Protein AF-A0A7C6PXP8-F1 (afdb_monomer)

Radius of gyration: 16.67 Å; Cα contacts (8 Å, |Δi|>4): 32; chains: 1; bounding box: 39×26×44 Å

Mean predicted aligned error: 6.36 Å

Solvent-accessible surface area (backbone atoms only — not comparable to full-atom values): 5630 Å² total; per-residue (Å²): 130,87,86,74,79,48,73,67,56,49,49,51,53,50,49,68,62,45,51,60,54,50,52,51,45,48,61,53,58,30,34,74,75,45,44,90,57,31,63,60,56,51,54,56,51,50,57,52,47,53,54,52,49,52,52,50,53,56,49,44,70,73,39,78,88,52,51,72,65,51,49,37,22,70,77,59,34,73,65,56,15,49,49,53,47,51,50,52,54,50,50,52,54,55,49,66,72,75,109

Foldseek 3Di:
DPDDDDPVRVVVVVCVVPVVVCCCCCVPVVCVPPNPCSVVVVVVVVVVVVVVVVVVVVLCVVVVPDDPLRSLCVVPNDVRSVVVVVVVVVVVVVVVVVD

Sequence (99 aa):
MKEQISNRQFLFVLILLVIPTVIMYVGGIGASMAKENVWISVQIASLFAVLIIYINVKLGLRFPNSDFGQICRLLTGKWFGSLIILYYSFWQLFTGSTI

Structure (mmCIF, N/CA/C/O backbone):
data_AF-A0A7C6PXP8-F1
#
_entry.id   AF-A0A7C6PXP8-F1
#
loop_
_atom_site.group_PDB
_atom_site.id
_atom_site.type_symbol
_atom_site.label_atom_id
_atom_site.label_alt_id
_atom_site.label_comp_id
_atom_site.label_asym_id
_atom_site.label_entity_id
_atom_site.label_seq_id
_atom_site.pdbx_PDB_ins_code
_atom_site.Cartn_x
_atom_site.Cartn_y
_atom_site.Cartn_z
_atom_site.occupancy
_atom_site.B_iso_or_equiv
_atom_site.auth_seq_id
_atom_site.auth_comp_id
_atom_site.auth_asym_id
_atom_site.auth_atom_id
_atom_site.pdbx_PDB_model_num
ATOM 1 N N . MET A 1 1 ? -23.826 14.703 9.519 1.00 39.62 1 MET A N 1
ATOM 2 C CA . MET A 1 1 ? -24.095 13.397 8.879 1.00 39.62 1 MET A CA 1
ATOM 3 C C . MET A 1 1 ? -22.752 12.770 8.543 1.00 39.62 1 MET A C 1
ATOM 5 O O . MET A 1 1 ? -21.915 13.470 7.9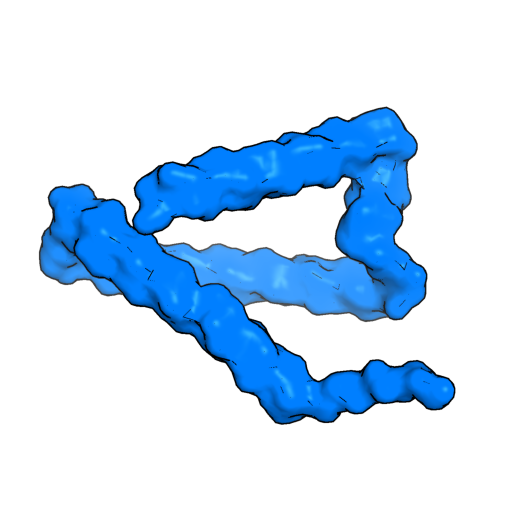93 1.00 39.62 1 MET A O 1
ATOM 9 N N . LYS A 1 2 ? -22.489 11.522 8.954 1.00 55.03 2 LYS A N 1
ATOM 10 C CA . LYS A 1 2 ? -21.285 10.788 8.527 1.00 55.03 2 LYS A CA 1
ATOM 11 C C . LYS A 1 2 ? -21.576 10.304 7.107 1.00 55.03 2 LYS A C 1
ATOM 13 O O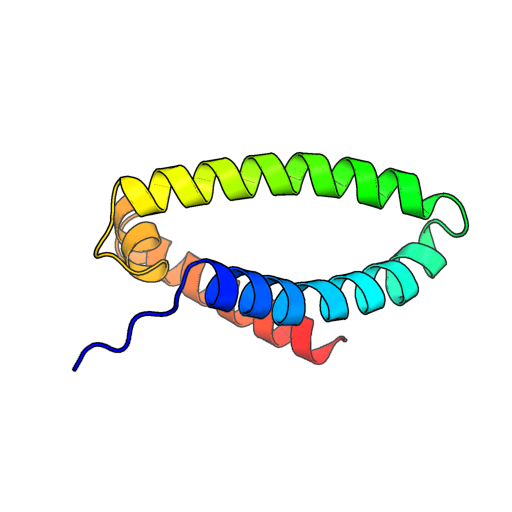 . LYS A 1 2 ? -22.305 9.331 6.951 1.00 55.03 2 LYS A O 1
ATOM 18 N N . GLU A 1 3 ? -21.111 11.025 6.093 1.00 71.88 3 GLU A N 1
ATOM 19 C CA . GLU A 1 3 ? -21.211 10.527 4.722 1.00 71.88 3 GLU A CA 1
ATOM 20 C C . GLU A 1 3 ? -20.343 9.273 4.603 1.00 71.88 3 GLU A C 1
ATOM 22 O O . GLU A 1 3 ? -19.150 9.293 4.908 1.00 71.88 3 GLU A O 1
ATOM 27 N N . GLN A 1 4 ? -20.974 8.154 4.256 1.00 80.31 4 GLN A N 1
ATOM 28 C CA . GLN A 1 4 ? -20.304 6.877 4.065 1.00 80.31 4 GLN A CA 1
ATOM 29 C C . GLN A 1 4 ? -20.251 6.576 2.575 1.00 80.31 4 GLN A C 1
ATOM 31 O O . GLN A 1 4 ? -21.262 6.639 1.878 1.00 80.31 4 GLN A O 1
ATOM 36 N N . ILE A 1 5 ? -19.060 6.240 2.096 1.00 86.94 5 ILE A N 1
ATOM 37 C CA . ILE A 1 5 ? -18.856 5.811 0.718 1.00 86.94 5 ILE A CA 1
ATOM 38 C C . ILE A 1 5 ? -19.518 4.448 0.492 1.00 86.94 5 ILE A C 1
ATOM 40 O O . ILE A 1 5 ? -19.386 3.529 1.300 1.00 86.94 5 ILE A O 1
ATOM 44 N N . SER A 1 6 ? -20.221 4.302 -0.628 1.00 92.06 6 SER A N 1
ATOM 45 C CA . SER A 1 6 ? -20.722 3.002 -1.078 1.00 92.06 6 SER A CA 1
ATOM 46 C C . SER A 1 6 ? -19.559 2.086 -1.471 1.00 92.06 6 SER A C 1
ATOM 48 O O . SER A 1 6 ? -18.536 2.557 -1.969 1.00 92.06 6 SER A O 1
ATOM 50 N N . ASN A 1 7 ? -19.736 0.765 -1.364 1.00 90.00 7 ASN A N 1
ATOM 51 C CA . ASN A 1 7 ? -18.737 -0.227 -1.788 1.00 90.00 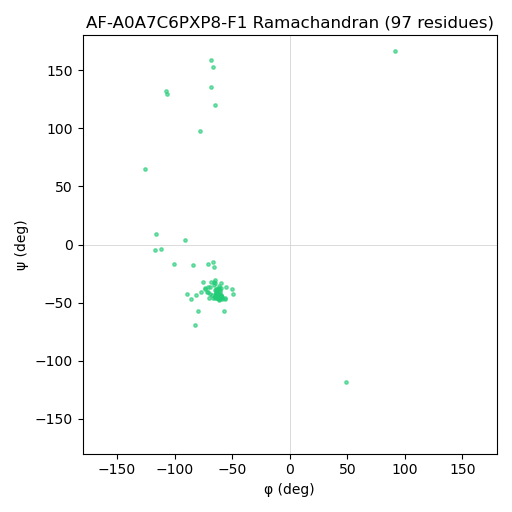7 ASN A CA 1
ATOM 52 C C . ASN A 1 7 ? -18.225 0.017 -3.217 1.00 90.00 7 ASN A C 1
ATOM 54 O O . ASN A 1 7 ? -17.037 -0.138 -3.489 1.00 90.00 7 ASN A O 1
ATOM 58 N N . ARG A 1 8 ? -19.109 0.437 -4.134 1.00 92.38 8 ARG A N 1
ATOM 59 C CA . ARG A 1 8 ? -18.723 0.758 -5.518 1.00 92.38 8 ARG A CA 1
ATOM 60 C C . ARG A 1 8 ? -17.873 2.024 -5.593 1.00 92.38 8 ARG A C 1
ATOM 62 O O . ARG A 1 8 ? -16.881 2.038 -6.307 1.00 92.38 8 ARG A O 1
ATOM 69 N N . GLN A 1 9 ? -18.234 3.064 -4.840 1.00 94.12 9 GLN A N 1
ATOM 70 C CA . GLN A 1 9 ? -17.459 4.307 -4.776 1.00 94.12 9 GLN A CA 1
ATOM 71 C C . GLN A 1 9 ? -16.069 4.054 -4.192 1.00 94.12 9 GLN A C 1
ATOM 73 O O . GLN A 1 9 ? -15.085 4.527 -4.746 1.00 94.12 9 GLN A O 1
ATOM 78 N N . PHE A 1 10 ? -15.975 3.243 -3.137 1.00 90.69 10 PHE A N 1
ATOM 79 C CA . PHE A 1 10 ? -14.693 2.831 -2.573 1.00 90.69 10 PHE A CA 1
ATOM 80 C C . PHE A 1 10 ? -13.831 2.078 -3.592 1.00 90.69 10 PHE A C 1
ATOM 82 O O . PHE A 1 10 ? -12.650 2.381 -3.742 1.00 90.69 10 PHE A O 1
ATOM 89 N N . LEU A 1 11 ? -14.427 1.149 -4.346 1.00 92.38 11 LEU A N 1
ATOM 90 C CA . LEU A 1 11 ? -13.731 0.430 -5.410 1.00 92.38 11 LEU A CA 1
ATOM 91 C C . LEU A 1 11 ? -13.207 1.383 -6.495 1.00 92.38 11 LEU A C 1
ATOM 93 O O . LEU A 1 11 ? -12.053 1.257 -6.895 1.00 92.38 11 LEU A O 1
ATOM 97 N N . PHE A 1 12 ? -13.997 2.372 -6.922 1.00 95.12 12 PHE A N 1
ATOM 98 C CA . PHE A 1 12 ? -13.523 3.390 -7.865 1.00 95.12 12 PHE A CA 1
ATOM 99 C C . PHE A 1 12 ? -12.376 4.228 -7.295 1.00 95.12 12 PHE A C 1
ATOM 101 O O . PHE A 1 12 ? -11.400 4.458 -8.001 1.00 95.12 12 PHE A O 1
ATOM 108 N N . VAL A 1 13 ? -12.446 4.634 -6.024 1.00 94.00 13 VAL A N 1
ATOM 109 C CA . VAL A 1 13 ? -11.355 5.368 -5.360 1.00 94.00 13 VAL A CA 1
ATOM 110 C C . VAL A 1 13 ? -10.072 4.537 -5.333 1.00 94.00 13 VAL A C 1
ATOM 112 O O . VAL A 1 13 ? -9.012 5.048 -5.687 1.00 94.00 13 VAL A O 1
ATOM 115 N N . LEU A 1 14 ? -10.157 3.250 -4.984 1.00 92.25 14 LEU A N 1
ATOM 116 C CA . LEU A 1 14 ? -9.003 2.350 -5.005 1.00 92.25 14 LEU A CA 1
ATOM 117 C C . LEU A 1 14 ? -8.408 2.212 -6.410 1.00 92.25 14 LEU A C 1
ATOM 119 O O . LEU A 1 14 ? -7.196 2.309 -6.573 1.00 92.25 14 LEU A O 1
ATOM 123 N N . ILE A 1 15 ? -9.248 2.021 -7.428 1.00 92.44 15 ILE A N 1
ATOM 124 C CA . ILE A 1 15 ? -8.8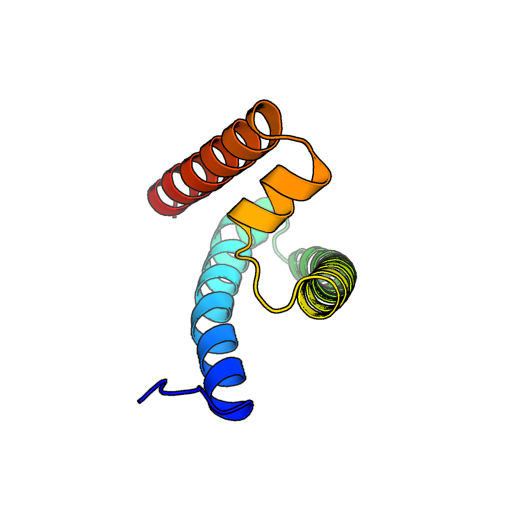05 1.898 -8.822 1.00 92.44 15 ILE A CA 1
ATOM 125 C C . ILE A 1 15 ? -8.095 3.174 -9.283 1.00 92.44 15 ILE A C 1
ATOM 127 O O . ILE A 1 15 ? -6.999 3.097 -9.836 1.00 92.44 15 ILE A O 1
ATOM 131 N N . LEU A 1 16 ? -8.694 4.340 -9.029 1.00 93.69 16 LEU A N 1
ATOM 132 C CA . LEU A 1 16 ? -8.138 5.636 -9.419 1.00 93.69 16 LEU A CA 1
ATOM 133 C C . LEU A 1 16 ? -6.825 5.951 -8.697 1.00 93.69 16 LEU A C 1
ATOM 135 O O . LEU A 1 16 ? -5.965 6.609 -9.272 1.00 93.69 16 LEU A O 1
ATOM 139 N N . LEU A 1 17 ? -6.650 5.463 -7.468 1.00 89.88 17 LEU A N 1
ATOM 140 C CA . LEU A 1 17 ? -5.412 5.623 -6.710 1.00 89.88 17 LEU A CA 1
ATOM 141 C C . LEU A 1 17 ? -4.306 4.668 -7.192 1.00 89.88 17 LEU A C 1
ATOM 143 O O . LEU A 1 17 ? -3.141 5.050 -7.276 1.00 89.88 17 LEU A O 1
ATOM 147 N N . VAL A 1 18 ? -4.655 3.417 -7.502 1.00 90.62 18 VAL A N 1
ATOM 148 C CA . VAL A 1 18 ? -3.674 2.351 -7.757 1.00 90.62 18 VAL A CA 1
ATOM 149 C C . VAL A 1 18 ? -3.252 2.281 -9.224 1.00 90.62 18 VAL A C 1
ATOM 151 O O . VAL A 1 18 ? -2.063 2.139 -9.495 1.00 90.62 18 VAL A O 1
ATOM 154 N N . ILE A 1 19 ? -4.172 2.403 -10.187 1.00 90.69 19 ILE A N 1
ATOM 155 C CA . ILE A 1 19 ? -3.833 2.235 -11.613 1.00 90.69 19 ILE A CA 1
ATOM 156 C C . ILE A 1 19 ? -2.712 3.183 -12.081 1.00 90.69 19 ILE A C 1
ATOM 158 O O . ILE A 1 19 ? -1.777 2.689 -12.716 1.00 90.69 19 ILE A O 1
ATOM 162 N N . PRO A 1 20 ? -2.734 4.497 -11.771 1.00 89.62 20 PRO A N 1
ATOM 163 C CA . PRO A 1 20 ? -1.691 5.410 -12.236 1.00 89.62 20 PRO A CA 1
ATOM 164 C C . PRO A 1 20 ? -0.305 5.009 -11.733 1.00 89.62 20 PRO A C 1
ATOM 166 O O . PRO A 1 20 ? 0.648 4.965 -12.508 1.00 89.62 20 PRO A O 1
ATOM 169 N N . THR A 1 21 ? -0.208 4.637 -10.454 1.00 86.56 21 THR A N 1
ATOM 170 C CA . THR A 1 21 ? 1.067 4.224 -9.857 1.00 86.56 21 THR A CA 1
ATOM 171 C C . THR A 1 21 ? 1.590 2.946 -10.507 1.00 86.56 21 THR A C 1
ATOM 173 O O . THR A 1 21 ? 2.755 2.893 -10.891 1.00 86.56 21 THR A O 1
ATOM 176 N N . VAL A 1 22 ? 0.733 1.948 -10.745 1.00 88.69 22 VAL A N 1
ATOM 177 C CA . VAL A 1 22 ? 1.130 0.708 -11.433 1.00 88.69 22 VAL A CA 1
ATOM 178 C C . VAL A 1 22 ? 1.655 0.995 -12.839 1.00 88.69 22 VAL A C 1
ATOM 180 O O . VAL A 1 22 ? 2.715 0.491 -13.199 1.00 88.69 22 VAL A O 1
ATOM 183 N N . ILE A 1 23 ? 0.964 1.826 -13.625 1.00 87.06 23 ILE A N 1
ATOM 184 C CA . ILE A 1 23 ? 1.389 2.154 -14.994 1.00 87.06 23 ILE A CA 1
ATOM 185 C C . ILE A 1 23 ? 2.757 2.848 -14.990 1.00 87.06 23 ILE A C 1
ATOM 187 O O . ILE A 1 23 ? 3.636 2.460 -15.762 1.00 87.06 23 ILE A O 1
ATOM 191 N N . MET A 1 24 ? 2.966 3.823 -14.100 1.00 86.88 24 MET A N 1
ATOM 192 C CA . MET A 1 24 ? 4.237 4.551 -14.006 1.00 86.88 24 MET A CA 1
ATOM 193 C C . MET A 1 24 ? 5.390 3.639 -13.571 1.00 86.88 24 MET A C 1
ATOM 195 O O . MET A 1 24 ? 6.457 3.658 -14.183 1.00 86.88 24 MET A O 1
ATOM 199 N N . TYR A 1 25 ? 5.177 2.784 -12.570 1.00 84.44 25 TYR A N 1
ATOM 200 C CA . TYR A 1 25 ? 6.217 1.885 -12.067 1.00 84.44 25 TYR A CA 1
ATOM 201 C C . TYR A 1 25 ? 6.584 0.768 -13.039 1.00 84.44 25 TYR A C 1
ATOM 203 O O . TYR A 1 25 ? 7.766 0.495 -13.263 1.00 84.44 25 TYR A O 1
ATOM 211 N N . VAL A 1 26 ? 5.575 0.117 -13.617 1.00 85.44 26 VAL A N 1
ATOM 212 C CA . VAL A 1 26 ? 5.762 -0.990 -14.559 1.00 85.44 26 VAL A CA 1
ATOM 213 C C . VAL A 1 26 ? 6.386 -0.474 -15.857 1.00 85.44 26 VAL A C 1
ATOM 215 O O . VAL A 1 26 ? 7.328 -1.084 -16.361 1.00 85.44 26 VAL A O 1
ATOM 218 N N . GLY A 1 27 ? 5.912 0.667 -16.365 1.00 80.31 27 GLY A N 1
ATOM 219 C CA . GLY A 1 27 ? 6.430 1.285 -17.584 1.00 80.31 27 GLY A CA 1
ATOM 220 C C . GLY A 1 27 ? 7.802 1.947 -17.420 1.00 80.31 27 GLY A C 1
ATOM 221 O O . GLY A 1 27 ? 8.625 1.852 -18.322 1.00 80.31 27 GLY A O 1
ATOM 222 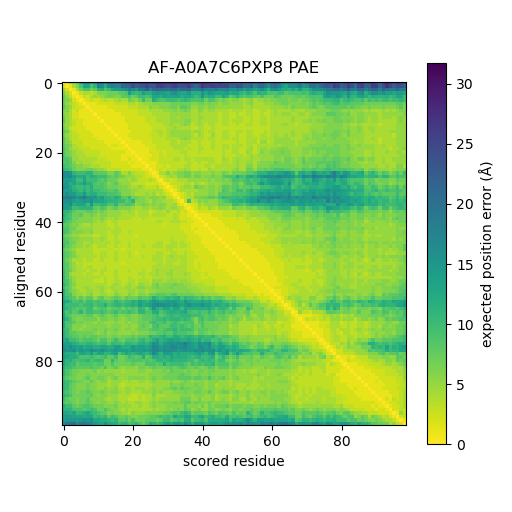N N . GLY A 1 28 ? 8.076 2.593 -16.284 1.00 79.50 28 GLY A N 1
ATOM 223 C CA . GLY A 1 28 ? 9.344 3.292 -16.049 1.00 79.50 28 GLY A CA 1
ATOM 224 C C . GLY A 1 28 ? 10.463 2.358 -15.588 1.00 79.50 28 GLY A C 1
ATOM 225 O O . GLY A 1 28 ? 11.434 2.097 -16.304 1.00 79.50 28 GLY A O 1
ATOM 226 N N . ILE A 1 29 ? 10.331 1.837 -14.368 1.00 78.62 29 ILE A N 1
ATOM 227 C CA . ILE A 1 29 ? 11.379 1.029 -13.726 1.00 78.62 29 ILE A CA 1
ATOM 228 C C . ILE A 1 29 ? 11.321 -0.414 -14.225 1.00 78.62 29 ILE A C 1
ATOM 230 O O . ILE A 1 29 ? 12.345 -1.007 -14.556 1.00 78.62 29 ILE A O 1
ATOM 234 N N . GLY A 1 30 ? 10.117 -0.979 -14.325 1.00 82.06 30 GLY A N 1
ATOM 235 C CA . GLY A 1 30 ? 9.939 -2.354 -14.779 1.00 82.06 30 GLY A CA 1
ATOM 236 C C . GLY A 1 30 ? 10.546 -2.565 -16.166 1.00 82.06 30 GLY A C 1
ATOM 237 O O . GLY A 1 30 ? 11.429 -3.410 -16.333 1.00 82.06 30 GLY A O 1
ATOM 238 N N . ALA A 1 31 ? 10.099 -1.790 -17.157 1.00 80.75 31 ALA A N 1
ATOM 239 C CA . ALA A 1 31 ? 10.504 -1.980 -18.550 1.00 80.75 31 ALA A CA 1
ATOM 240 C C . ALA A 1 31 ? 11.997 -1.703 -18.789 1.00 80.75 31 ALA A C 1
ATOM 242 O O . A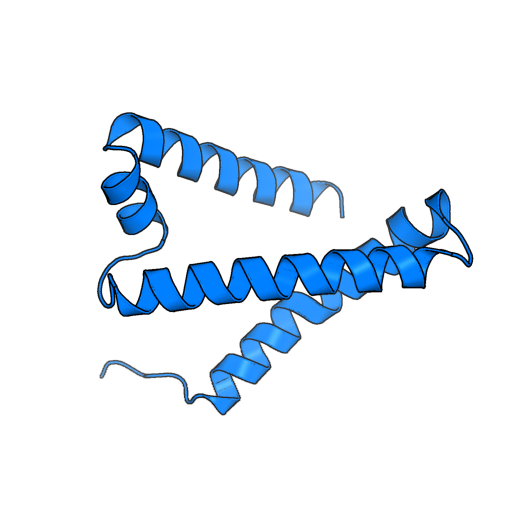LA A 1 31 ? 12.612 -2.375 -19.614 1.00 80.75 31 ALA A O 1
ATOM 243 N N . SER A 1 32 ? 12.613 -0.776 -18.048 1.00 79.94 32 SER A N 1
ATOM 244 C CA . SER A 1 32 ? 14.057 -0.528 -18.162 1.00 79.94 32 SER A CA 1
ATOM 245 C C . SER A 1 32 ? 14.900 -1.685 -17.612 1.00 79.94 32 SER A C 1
ATOM 247 O O . SER A 1 32 ? 15.924 -2.023 -18.207 1.00 79.94 32 SER A O 1
ATOM 249 N N . MET A 1 33 ? 14.458 -2.337 -16.530 1.00 81.75 33 MET A N 1
ATOM 250 C CA . MET A 1 33 ? 15.206 -3.425 -15.886 1.00 81.75 33 MET A CA 1
ATOM 251 C C . MET A 1 33 ? 14.948 -4.802 -16.510 1.00 81.75 33 MET A C 1
ATOM 253 O O . MET A 1 33 ? 15.888 -5.551 -16.761 1.00 81.75 33 MET A O 1
ATOM 257 N N . ALA A 1 34 ? 13.682 -5.154 -16.748 1.00 80.94 34 ALA A N 1
ATOM 258 C CA . ALA A 1 34 ? 13.277 -6.495 -17.179 1.00 80.94 34 ALA A CA 1
ATOM 259 C C . ALA A 1 34 ? 12.746 -6.549 -18.622 1.00 80.94 34 ALA A C 1
ATOM 261 O O . ALA A 1 34 ? 12.489 -7.644 -19.129 1.00 80.94 34 ALA A O 1
ATOM 262 N N . LYS A 1 35 ? 12.621 -5.395 -19.299 1.00 82.69 35 LYS A N 1
ATOM 263 C CA . LYS A 1 35 ? 12.144 -5.269 -20.687 1.00 82.69 35 LYS A CA 1
ATOM 264 C C . LYS A 1 35 ? 10.851 -6.059 -20.906 1.00 82.69 35 LYS A C 1
ATOM 266 O O . LYS A 1 35 ? 9.849 -5.805 -20.245 1.00 82.69 35 LYS A O 1
ATOM 271 N N . GLU A 1 36 ? 10.881 -7.041 -21.800 1.00 79.56 36 GLU A N 1
ATOM 272 C CA . GLU A 1 36 ? 9.729 -7.866 -22.159 1.00 79.56 36 GLU A CA 1
ATOM 273 C C . GLU A 1 36 ? 9.306 -8.844 -21.055 1.00 79.56 36 GLU A C 1
ATOM 275 O O . GLU A 1 36 ? 8.177 -9.313 -21.072 1.00 79.56 36 GLU A O 1
ATOM 280 N N . ASN A 1 37 ? 10.150 -9.124 -20.057 1.00 85.38 37 ASN A N 1
ATOM 281 C CA . ASN A 1 37 ? 9.851 -10.093 -18.992 1.00 85.38 37 ASN A CA 1
ATOM 282 C C . ASN A 1 37 ? 9.171 -9.470 -17.759 1.00 85.38 37 ASN A C 1
ATOM 284 O O . ASN A 1 37 ? 8.908 -10.156 -16.771 1.00 85.38 37 ASN A O 1
ATOM 288 N N . VAL A 1 38 ? 8.852 -8.174 -17.808 1.00 87.31 38 VAL A N 1
ATOM 289 C CA . VAL A 1 38 ? 8.199 -7.423 -16.721 1.00 87.31 38 VAL A CA 1
ATOM 290 C C . VAL A 1 38 ? 6.882 -8.030 -16.260 1.00 87.31 38 VAL A C 1
ATOM 292 O O . VAL A 1 38 ? 6.574 -7.998 -15.068 1.00 87.31 38 VAL A O 1
ATOM 295 N N . TRP A 1 39 ? 6.093 -8.578 -17.182 1.00 86.44 39 TRP A N 1
ATOM 296 C CA . TRP A 1 39 ? 4.771 -9.110 -16.864 1.00 86.44 39 TRP A CA 1
ATOM 297 C C . TRP A 1 39 ? 4.841 -10.235 -15.822 1.00 86.44 39 TRP A C 1
ATOM 299 O O . TRP A 1 39 ? 3.958 -10.312 -14.972 1.00 86.44 39 TRP A O 1
ATOM 309 N N . ILE A 1 40 ? 5.912 -11.042 -15.807 1.00 89.12 40 ILE A N 1
ATOM 310 C CA . ILE A 1 40 ? 6.120 -12.100 -14.804 1.00 89.12 40 ILE A CA 1
ATOM 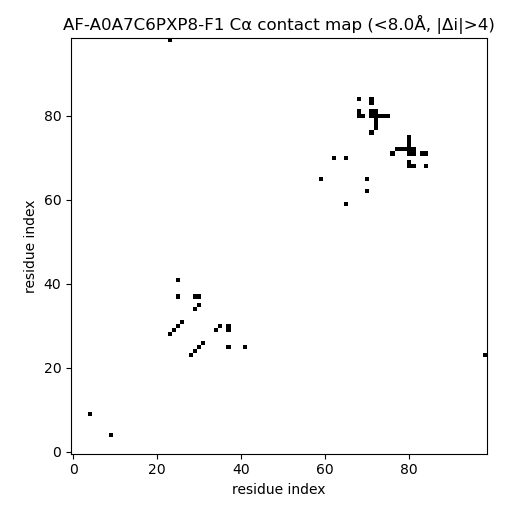311 C C . ILE A 1 40 ? 6.292 -11.484 -13.413 1.00 89.12 40 ILE A C 1
ATOM 313 O O . ILE A 1 40 ? 5.647 -11.916 -12.457 1.00 89.12 40 ILE A O 1
ATOM 317 N N . SER A 1 41 ? 7.105 -10.432 -13.299 1.00 88.38 41 SER A N 1
ATOM 318 C CA . SER A 1 41 ? 7.295 -9.702 -12.041 1.00 88.38 41 SER A CA 1
ATOM 319 C C . SER A 1 41 ? 5.985 -9.102 -11.532 1.00 88.38 41 SER A C 1
ATOM 321 O O . SER A 1 41 ? 5.710 -9.164 -10.335 1.00 88.38 41 SER A O 1
ATOM 323 N N . VAL A 1 42 ? 5.142 -8.579 -12.430 1.00 88.19 42 VAL A N 1
ATOM 324 C CA . VAL A 1 42 ? 3.812 -8.053 -12.077 1.00 88.19 42 VAL A CA 1
ATOM 325 C C . VAL A 1 42 ? 2.897 -9.162 -11.552 1.00 88.19 42 VAL A C 1
ATOM 327 O O . VAL A 1 42 ? 2.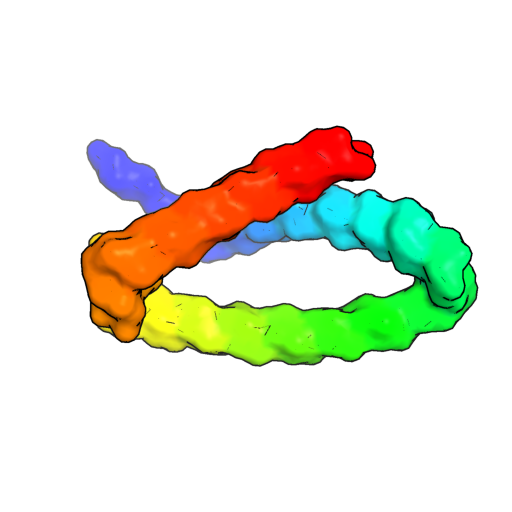223 -8.961 -10.543 1.00 88.19 42 VAL A O 1
ATOM 330 N N . GLN A 1 43 ? 2.902 -10.347 -12.171 1.00 90.75 43 GLN A N 1
ATOM 331 C CA . GLN A 1 43 ? 2.112 -11.486 -11.689 1.00 90.75 43 GLN A CA 1
ATOM 332 C C . GLN A 1 43 ? 2.556 -11.926 -10.289 1.00 90.75 43 GLN A C 1
ATOM 334 O O . GLN A 1 43 ? 1.720 -12.072 -9.396 1.00 90.75 43 GLN A O 1
ATOM 339 N N . ILE A 1 44 ? 3.864 -12.049 -10.055 1.00 91.38 44 ILE A N 1
ATOM 340 C CA . ILE A 1 44 ? 4.401 -12.394 -8.732 1.00 91.38 44 ILE A CA 1
ATOM 341 C C . ILE A 1 44 ? 4.021 -11.321 -7.703 1.00 91.38 44 ILE A C 1
ATOM 343 O O . ILE A 1 44 ? 3.499 -11.648 -6.637 1.00 91.38 44 ILE A O 1
ATOM 347 N N . ALA A 1 45 ? 4.204 -10.039 -8.028 1.00 89.62 45 ALA A N 1
ATOM 348 C CA . ALA A 1 45 ? 3.832 -8.935 -7.146 1.00 89.62 45 ALA A CA 1
ATOM 349 C C . ALA A 1 45 ? 2.329 -8.934 -6.820 1.00 89.62 45 ALA A C 1
ATOM 351 O O . ALA A 1 45 ? 1.948 -8.677 -5.678 1.00 89.62 45 ALA A O 1
ATOM 352 N N . SER A 1 46 ? 1.473 -9.275 -7.788 1.00 90.75 46 SER A N 1
ATOM 353 C CA . SER A 1 46 ? 0.024 -9.355 -7.580 1.00 90.75 46 SER A CA 1
ATOM 354 C C . SER A 1 46 ? -0.366 -10.441 -6.569 1.00 90.75 46 SER A C 1
ATOM 356 O O . SER A 1 46 ? -1.217 -10.196 -5.713 1.00 90.75 46 SER A O 1
ATOM 358 N N . LEU A 1 47 ? 0.311 -11.596 -6.577 1.00 94.12 47 LEU A N 1
ATOM 359 C CA . LEU A 1 47 ? 0.095 -12.657 -5.585 1.00 94.12 47 LEU A CA 1
ATOM 360 C C . LEU A 1 47 ? 0.438 -12.175 -4.169 1.00 94.12 47 LEU A C 1
ATOM 362 O O . LEU A 1 47 ? -0.330 -12.397 -3.230 1.00 94.12 47 LEU A O 1
ATOM 366 N N . PHE A 1 48 ? 1.551 -11.452 -4.015 1.00 93.75 48 PHE A N 1
ATOM 367 C CA . PHE A 1 48 ? 1.904 -10.827 -2.738 1.00 93.75 48 PHE A CA 1
ATOM 368 C C . PHE A 1 48 ? 0.901 -9.742 -2.326 1.00 93.75 48 PHE A C 1
ATOM 370 O O . PHE A 1 48 ? 0.533 -9.664 -1.153 1.00 93.75 48 PHE A O 1
ATOM 377 N N . ALA A 1 49 ? 0.402 -8.943 -3.272 1.00 90.75 49 ALA A N 1
ATOM 378 C CA . ALA A 1 49 ? -0.603 -7.920 -2.996 1.00 90.75 49 ALA A CA 1
ATOM 379 C C . ALA A 1 49 ? -1.901 -8.528 -2.441 1.00 90.75 49 ALA A C 1
ATOM 381 O O . ALA A 1 49 ? -2.448 -8.005 -1.471 1.00 90.75 49 ALA A O 1
ATOM 382 N N . VAL A 1 50 ? -2.359 -9.665 -2.978 1.00 93.12 50 VAL A N 1
ATOM 383 C CA . VAL A 1 50 ? -3.532 -10.390 -2.455 1.00 93.12 50 VAL A CA 1
ATOM 384 C C . VAL A 1 50 ? -3.319 -10.812 -0.999 1.00 93.12 50 VAL A C 1
ATOM 386 O O . VAL A 1 50 ? -4.205 -10.611 -0.164 1.00 93.12 50 VAL A O 1
ATOM 389 N N . LEU A 1 51 ? -2.136 -11.338 -0.665 1.00 95.19 51 LEU A N 1
ATOM 390 C CA . LEU A 1 51 ? -1.797 -11.720 0.708 1.00 95.19 51 LEU A CA 1
ATOM 391 C C . LEU A 1 51 ? -1.821 -10.509 1.655 1.00 95.19 51 LEU A C 1
ATOM 393 O O . LEU A 1 51 ? -2.380 -10.578 2.751 1.00 95.19 51 LEU A O 1
ATOM 397 N N . ILE A 1 52 ? -1.261 -9.379 1.218 1.00 92.12 52 ILE A N 1
ATOM 398 C CA . ILE A 1 52 ? -1.249 -8.129 1.987 1.00 92.12 52 ILE A CA 1
ATOM 399 C C . ILE A 1 52 ? -2.676 -7.603 2.189 1.00 92.12 52 ILE A C 1
ATOM 401 O O . ILE A 1 52 ? -3.036 -7.228 3.307 1.00 92.12 52 ILE A O 1
ATOM 405 N N . ILE A 1 53 ? -3.511 -7.603 1.146 1.00 92.06 53 ILE A N 1
ATOM 406 C CA . ILE A 1 53 ? -4.917 -7.183 1.230 1.00 92.06 53 ILE A CA 1
ATOM 407 C C . ILE A 1 53 ? -5.672 -8.064 2.226 1.00 92.06 53 ILE A C 1
ATOM 409 O O . ILE A 1 53 ? -6.383 -7.538 3.080 1.00 92.06 53 ILE A O 1
ATOM 413 N N . TYR A 1 54 ? -5.479 -9.385 2.180 1.00 93.94 54 TYR A N 1
ATOM 414 C CA . TYR A 1 54 ? -6.105 -10.311 3.124 1.00 93.94 54 TYR A CA 1
ATOM 415 C C . TYR A 1 54 ? -5.770 -9.965 4.584 1.00 93.94 54 TYR A C 1
ATOM 417 O O . TYR A 1 54 ? -6.663 -9.899 5.433 1.00 93.94 54 TYR A O 1
ATOM 425 N N . ILE A 1 55 ? -4.495 -9.686 4.875 1.00 91.81 55 ILE A N 1
ATOM 426 C CA . ILE A 1 55 ? -4.054 -9.277 6.216 1.00 91.81 55 ILE A CA 1
ATOM 427 C C . ILE A 1 55 ? -4.706 -7.949 6.618 1.00 91.81 55 ILE A C 1
ATOM 429 O O . ILE A 1 55 ? -5.228 -7.847 7.728 1.00 91.81 55 ILE A O 1
ATOM 433 N N . ASN A 1 56 ? -4.726 -6.957 5.723 1.00 89.06 56 ASN A N 1
ATOM 434 C CA . ASN A 1 56 ? -5.317 -5.644 5.988 1.00 89.06 56 ASN A CA 1
ATOM 435 C C . ASN A 1 56 ? -6.821 -5.730 6.270 1.00 89.06 56 ASN A C 1
ATOM 437 O O . ASN A 1 56 ? -7.292 -5.148 7.244 1.00 89.06 56 ASN A O 1
ATOM 441 N N . VAL A 1 57 ? -7.567 -6.508 5.482 1.00 91.12 57 VAL A N 1
ATOM 442 C CA . VAL A 1 57 ? -9.001 -6.741 5.711 1.00 91.12 57 VAL A CA 1
ATOM 443 C C . VAL A 1 57 ? -9.222 -7.399 7.072 1.00 91.12 57 VAL A C 1
ATOM 445 O O . VAL A 1 57 ? -10.062 -6.950 7.850 1.00 91.12 57 VAL A O 1
ATOM 448 N N . LYS A 1 58 ? -8.432 -8.425 7.413 1.00 92.00 58 LYS A N 1
ATOM 449 C CA . LYS A 1 58 ? -8.534 -9.108 8.710 1.00 92.00 58 LYS A CA 1
ATOM 450 C C . LYS A 1 58 ? -8.221 -8.175 9.886 1.00 92.00 58 LYS A C 1
ATOM 452 O O . LYS A 1 58 ? -8.884 -8.261 10.920 1.00 92.00 58 LYS A O 1
ATOM 457 N N . LEU A 1 59 ? -7.239 -7.286 9.736 1.00 88.25 59 LEU A N 1
ATOM 458 C CA . LEU A 1 59 ? -6.902 -6.265 10.733 1.00 88.25 59 LEU A CA 1
ATOM 459 C C . LEU A 1 59 ? -8.018 -5.226 10.883 1.00 88.25 59 LEU A C 1
ATOM 461 O O . LEU A 1 59 ? -8.416 -4.939 12.010 1.00 88.25 59 LEU A O 1
ATOM 465 N N . GLY A 1 60 ? -8.556 -4.716 9.774 1.00 86.25 60 GLY A N 1
ATOM 466 C CA . GLY A 1 60 ? -9.645 -3.737 9.779 1.00 86.25 60 GLY A CA 1
ATOM 467 C C . GLY A 1 60 ? -10.926 -4.281 10.410 1.00 86.25 60 GLY A C 1
ATOM 468 O O . GLY A 1 60 ? -11.576 -3.587 11.184 1.00 86.25 60 GLY A O 1
ATOM 469 N N . LEU A 1 61 ? -11.247 -5.557 10.173 1.00 87.69 61 LEU A N 1
ATOM 470 C CA . LEU A 1 61 ? -12.376 -6.226 10.830 1.00 87.69 61 LEU A CA 1
ATOM 471 C C . LEU A 1 61 ? -12.145 -6.442 12.333 1.00 87.69 61 LEU A C 1
ATOM 473 O O . LEU A 1 61 ? -13.097 -6.406 13.109 1.00 87.69 61 LEU A O 1
ATOM 477 N N . ARG A 1 62 ? -10.895 -6.665 12.761 1.00 87.31 62 ARG A N 1
ATOM 478 C CA . ARG A 1 62 ? -10.541 -6.828 14.181 1.00 87.31 62 ARG A CA 1
ATOM 479 C C . ARG A 1 62 ? -10.536 -5.495 14.938 1.00 87.31 62 ARG A C 1
ATOM 481 O O . ARG A 1 62 ? -10.864 -5.482 16.121 1.00 87.31 62 ARG A O 1
ATOM 488 N N . PHE A 1 63 ? -10.187 -4.395 14.270 1.00 87.06 63 PHE A N 1
ATOM 489 C CA . PHE A 1 63 ? -10.097 -3.052 14.854 1.00 87.06 63 PHE A CA 1
ATOM 490 C C . PHE A 1 63 ? -10.945 -2.028 14.072 1.00 87.06 63 PHE A C 1
ATOM 492 O O . PHE A 1 63 ? -10.403 -1.082 13.502 1.00 87.06 63 PHE A O 1
ATOM 499 N N . PRO A 1 64 ? -12.284 -2.171 14.060 1.00 78.81 64 PRO A N 1
ATOM 500 C CA . PRO A 1 64 ? -13.176 -1.441 13.148 1.00 78.81 64 PRO A CA 1
ATOM 501 C C . PRO A 1 64 ? -13.246 0.077 13.375 1.00 78.81 64 PRO A C 1
ATOM 503 O O . PRO A 1 64 ? -13.731 0.800 12.511 1.00 78.81 64 PRO A O 1
ATOM 506 N N . ASN A 1 65 ? -12.772 0.572 14.523 1.00 79.94 65 ASN A N 1
ATOM 507 C CA . ASN A 1 65 ? -12.783 1.998 14.876 1.00 79.94 65 ASN A CA 1
ATOM 508 C C . ASN A 1 65 ? -11.377 2.596 15.027 1.00 79.94 65 ASN A C 1
ATOM 510 O O . ASN A 1 65 ? -11.243 3.719 15.514 1.00 79.94 65 ASN A O 1
ATOM 514 N N . SER A 1 66 ? -10.336 1.851 14.657 1.00 81.56 66 SER A N 1
ATOM 515 C CA . SER A 1 66 ? -8.953 2.294 14.802 1.00 81.56 66 SER A CA 1
ATOM 516 C C . SER A 1 66 ? -8.351 2.634 13.449 1.00 81.56 66 SER A C 1
ATOM 518 O O . SER A 1 66 ? -8.445 1.861 12.502 1.00 81.56 66 SER A O 1
ATOM 520 N N . ASP A 1 67 ? -7.706 3.793 13.374 1.00 83.44 67 ASP A N 1
ATOM 521 C CA . ASP A 1 67 ? -6.931 4.184 12.198 1.00 83.44 67 ASP A CA 1
ATOM 522 C C . ASP A 1 67 ? -5.677 3.303 12.036 1.00 83.44 67 ASP A C 1
ATOM 524 O O . ASP A 1 67 ? -5.186 2.735 13.015 1.00 83.44 67 ASP A O 1
ATOM 528 N N . PHE A 1 68 ? -5.113 3.232 10.827 1.00 78.50 68 PHE A N 1
ATOM 529 C CA . PHE A 1 68 ? -3.872 2.502 10.551 1.00 78.50 68 PHE A CA 1
ATOM 530 C C . PHE A 1 68 ? -2.762 2.863 11.548 1.00 78.50 68 PHE A C 1
ATOM 532 O O . PHE A 1 68 ? -2.110 1.979 12.105 1.00 78.50 68 PHE A O 1
ATOM 539 N N . GLY A 1 69 ? -2.604 4.152 11.876 1.00 79.19 69 GLY A N 1
ATOM 540 C CA . GLY A 1 69 ? -1.622 4.577 12.870 1.00 79.19 69 GLY A CA 1
ATOM 541 C C . GLY A 1 69 ? -1.927 4.070 14.285 1.00 79.19 69 GLY A C 1
ATOM 542 O O . GLY A 1 69 ? -1.020 3.720 15.044 1.00 79.19 69 GLY A O 1
ATOM 543 N N . GLN A 1 70 ? -3.204 3.979 14.654 1.00 82.06 70 GLN A N 1
ATOM 544 C CA . GLN A 1 70 ? -3.614 3.425 15.946 1.00 82.06 70 GLN A CA 1
ATOM 545 C C . GLN A 1 70 ? -3.391 1.915 16.000 1.00 82.06 70 GLN A C 1
ATOM 547 O O . GLN A 1 70 ? -2.881 1.425 17.004 1.00 82.06 70 GLN A O 1
ATOM 552 N N . ILE A 1 71 ? -3.692 1.197 14.916 1.00 84.12 71 ILE A N 1
ATOM 553 C CA . ILE A 1 71 ? -3.436 -0.241 14.795 1.00 84.12 71 ILE A CA 1
ATOM 554 C C . ILE A 1 71 ? -1.933 -0.521 14.931 1.00 84.12 71 ILE A C 1
ATOM 556 O O . ILE A 1 71 ? -1.546 -1.387 15.713 1.00 84.12 71 ILE A O 1
ATOM 560 N N . CYS A 1 72 ? -1.076 0.262 14.266 1.00 83.00 72 CYS A N 1
ATOM 561 C CA . CYS A 1 72 ? 0.381 0.153 14.398 1.00 83.00 72 CYS A CA 1
ATOM 562 C C . CYS A 1 72 ? 0.850 0.361 15.845 1.00 83.00 72 CYS A C 1
ATOM 564 O O . CYS A 1 72 ? 1.621 -0.447 16.369 1.00 83.00 72 CYS A O 1
ATOM 566 N N . ARG A 1 73 ? 0.352 1.404 16.525 1.00 83.81 73 ARG A N 1
ATOM 567 C CA . ARG A 1 73 ? 0.664 1.663 17.943 1.00 83.81 73 ARG A CA 1
ATOM 568 C C . ARG A 1 73 ? 0.140 0.573 18.876 1.00 83.81 73 ARG A C 1
ATOM 570 O O . ARG A 1 73 ? 0.787 0.298 19.881 1.00 83.81 73 ARG A O 1
ATOM 577 N N . LEU A 1 74 ? -0.999 -0.040 18.564 1.00 83.38 74 LEU A N 1
ATOM 578 C CA . LEU A 1 74 ? -1.578 -1.117 19.364 1.00 83.38 74 LEU A CA 1
ATOM 579 C C . LEU A 1 74 ? -0.774 -2.418 19.227 1.00 83.38 74 LEU A C 1
ATOM 581 O O . LEU A 1 74 ? -0.540 -3.096 20.221 1.00 83.38 74 LEU A O 1
ATOM 585 N N . LEU A 1 75 ? -0.327 -2.751 18.011 1.00 83.44 75 LEU A N 1
ATOM 586 C CA . LEU A 1 75 ? 0.434 -3.975 17.744 1.00 83.44 75 LEU A CA 1
ATOM 587 C C . LEU A 1 75 ? 1.875 -3.919 18.269 1.00 83.44 75 LEU A C 1
ATOM 589 O O . LEU A 1 75 ? 2.394 -4.933 18.722 1.00 83.44 75 LEU A O 1
ATOM 593 N N . THR A 1 76 ? 2.533 -2.761 18.167 1.00 79.38 76 THR A N 1
ATOM 594 C CA . THR A 1 76 ? 3.987 -2.632 18.414 1.00 79.38 76 THR A CA 1
ATOM 595 C C . THR A 1 76 ? 4.343 -1.726 19.594 1.00 79.38 76 THR A C 1
ATOM 597 O O . THR A 1 76 ? 5.507 -1.622 19.975 1.00 79.38 76 THR A O 1
ATOM 600 N N . GLY A 1 77 ? 3.351 -1.081 20.211 1.00 83.94 77 GLY A N 1
ATOM 601 C CA . GLY A 1 77 ? 3.534 -0.121 21.297 1.00 83.94 77 GLY A CA 1
ATOM 602 C C . GLY A 1 77 ? 3.663 1.331 20.817 1.00 83.94 77 GLY A C 1
ATOM 603 O O . GLY A 1 77 ? 3.862 1.629 19.638 1.00 83.94 77 GLY A O 1
ATOM 604 N N . LYS A 1 78 ? 3.551 2.279 21.758 1.00 78.31 78 LYS A N 1
ATOM 605 C CA . LYS A 1 78 ? 3.465 3.729 21.476 1.00 78.31 78 LYS A CA 1
ATOM 606 C C . LYS A 1 78 ? 4.701 4.297 20.763 1.00 78.31 78 LYS A C 1
ATOM 608 O O . LYS A 1 78 ? 4.557 5.166 19.901 1.00 78.31 78 LYS A O 1
ATOM 613 N N . TRP A 1 79 ? 5.890 3.807 21.114 1.00 80.62 79 TRP A N 1
ATOM 614 C CA . TRP A 1 79 ? 7.167 4.276 20.566 1.00 80.62 79 TRP A CA 1
ATOM 615 C C . TRP A 1 79 ? 7.458 3.677 19.188 1.00 80.62 79 TRP A C 1
ATOM 617 O O . TRP A 1 79 ? 7.572 4.419 18.214 1.00 80.62 79 TRP A O 1
ATOM 627 N N . PHE A 1 80 ? 7.485 2.346 19.079 1.00 83.19 80 PHE A N 1
ATOM 628 C CA . PHE A 1 80 ? 7.742 1.664 17.807 1.00 83.19 80 PHE A CA 1
ATOM 629 C C . PHE A 1 80 ? 6.657 1.936 16.767 1.00 83.19 80 PHE A C 1
ATOM 631 O O . PHE A 1 80 ? 6.980 2.226 15.618 1.00 83.19 80 PHE A O 1
ATOM 638 N N . GLY A 1 81 ? 5.383 1.971 17.168 1.00 83.00 81 GLY A N 1
ATOM 639 C CA . GLY A 1 81 ? 4.297 2.305 16.250 1.00 83.00 81 GLY A CA 1
ATOM 640 C C . GLY A 1 81 ? 4.435 3.710 15.666 1.00 83.00 81 GLY A C 1
ATOM 641 O O . GLY A 1 81 ? 4.153 3.916 14.491 1.00 83.00 81 GLY A O 1
ATOM 642 N N . SER A 1 82 ? 4.925 4.675 16.450 1.00 83.75 82 SER A N 1
ATOM 643 C CA . SER A 1 82 ? 5.158 6.036 15.951 1.00 83.75 82 SER A CA 1
ATOM 644 C C . SER A 1 82 ? 6.343 6.108 14.984 1.00 83.75 82 SER A C 1
ATOM 646 O O . SER A 1 82 ? 6.250 6.819 13.987 1.00 83.75 82 SER A O 1
ATOM 648 N N . LEU A 1 83 ? 7.412 5.337 15.221 1.00 88.69 83 LEU A N 1
ATOM 649 C CA . LEU A 1 83 ? 8.532 5.221 14.279 1.00 88.69 83 LEU A CA 1
ATOM 650 C C . LEU A 1 83 ? 8.103 4.587 12.953 1.00 88.69 83 LEU A C 1
ATOM 652 O O . LEU A 1 83 ? 8.485 5.083 11.899 1.00 88.69 83 LEU A O 1
ATOM 656 N N . ILE A 1 84 ? 7.271 3.542 12.992 1.00 88.19 84 ILE A N 1
ATOM 657 C CA . ILE A 1 84 ? 6.743 2.888 11.785 1.00 88.19 84 ILE A CA 1
ATOM 658 C C . ILE A 1 84 ? 5.910 3.872 10.960 1.00 88.19 84 ILE A C 1
ATOM 660 O O . ILE A 1 84 ? 6.081 3.949 9.747 1.00 88.19 84 ILE A O 1
ATOM 664 N N . ILE A 1 85 ? 5.042 4.654 11.610 1.00 88.81 85 ILE A N 1
ATOM 665 C CA . ILE A 1 85 ? 4.230 5.672 10.929 1.00 88.81 85 ILE A CA 1
ATOM 666 C C . ILE A 1 85 ? 5.124 6.750 10.314 1.00 88.81 85 ILE A C 1
ATOM 668 O O . ILE A 1 85 ? 4.920 7.125 9.165 1.00 88.81 85 ILE A O 1
ATOM 672 N N . LEU A 1 86 ? 6.123 7.235 11.058 1.00 90.69 86 LEU A N 1
ATOM 673 C CA . LEU A 1 86 ? 7.056 8.245 10.563 1.00 90.69 86 LEU A CA 1
ATOM 674 C C . LEU A 1 86 ? 7.834 7.734 9.347 1.00 90.69 86 LEU A C 1
ATOM 676 O O . LEU A 1 86 ? 7.908 8.424 8.334 1.00 90.69 86 LEU A O 1
ATOM 680 N N . TYR A 1 87 ? 8.368 6.516 9.440 1.00 91.50 87 TYR A N 1
ATOM 681 C CA . TYR A 1 87 ? 9.082 5.864 8.351 1.00 91.50 87 TYR A CA 1
ATOM 682 C C . TYR A 1 87 ? 8.187 5.679 7.123 1.00 91.50 87 TYR A C 1
ATOM 684 O O . TYR A 1 87 ? 8.590 6.033 6.021 1.00 91.50 87 TYR A O 1
ATOM 692 N N . TYR A 1 88 ? 6.958 5.193 7.310 1.00 89.06 88 TYR A N 1
ATOM 693 C CA . TYR A 1 88 ? 5.999 5.005 6.223 1.00 89.06 88 TYR A CA 1
ATOM 694 C C . TYR A 1 88 ? 5.651 6.324 5.520 1.00 89.06 88 TYR A C 1
ATOM 696 O O . TYR A 1 88 ? 5.682 6.400 4.292 1.00 89.06 88 TYR A O 1
ATOM 704 N N . SER A 1 89 ? 5.376 7.383 6.285 1.00 89.69 89 SER A N 1
ATOM 705 C CA . SER A 1 89 ? 5.096 8.711 5.732 1.00 89.69 89 SER A CA 1
ATOM 706 C C . SER A 1 89 ? 6.302 9.288 4.991 1.00 89.69 89 SER A C 1
ATOM 708 O O . SER A 1 89 ? 6.150 9.832 3.900 1.00 89.69 89 SER A O 1
ATOM 710 N N . PHE A 1 90 ? 7.507 9.145 5.549 1.00 93.12 90 PHE A N 1
ATOM 711 C CA . PHE A 1 90 ? 8.737 9.598 4.901 1.00 93.12 90 PHE A CA 1
ATOM 712 C C . PHE A 1 90 ? 9.010 8.832 3.604 1.00 93.12 90 PHE A C 1
ATOM 714 O O . PHE A 1 90 ? 9.336 9.437 2.585 1.00 93.12 90 PHE A O 1
ATOM 721 N N . TRP A 1 91 ? 8.815 7.512 3.619 1.00 89.75 91 TRP A N 1
ATOM 722 C CA . TRP A 1 91 ? 8.940 6.667 2.437 1.00 89.75 91 TRP A CA 1
ATOM 723 C C . TRP A 1 91 ? 7.985 7.109 1.326 1.00 89.75 91 TRP A C 1
ATOM 725 O O . TRP A 1 91 ? 8.411 7.244 0.181 1.00 89.75 91 TRP A O 1
ATOM 735 N N . GLN A 1 92 ? 6.722 7.399 1.656 1.00 87.19 92 GLN A N 1
ATOM 736 C CA . GLN A 1 92 ? 5.747 7.904 0.684 1.00 87.19 92 GLN A CA 1
ATOM 737 C C . GLN A 1 92 ? 6.159 9.253 0.083 1.00 87.19 92 GLN A C 1
ATOM 739 O O . GLN A 1 92 ? 6.064 9.434 -1.128 1.00 87.19 92 GLN A O 1
ATOM 744 N N . LEU A 1 93 ? 6.668 10.183 0.896 1.00 89.38 93 LEU A N 1
ATOM 745 C CA . LEU A 1 93 ? 7.146 11.482 0.410 1.00 89.38 93 LEU A CA 1
ATOM 746 C C . LEU A 1 93 ? 8.357 11.344 -0.519 1.00 89.38 93 LEU A C 1
ATOM 748 O O . LEU A 1 93 ? 8.383 11.939 -1.594 1.00 89.38 93 LEU A O 1
ATOM 752 N N . PHE A 1 94 ? 9.343 10.538 -0.127 1.00 89.00 94 PHE A N 1
ATOM 753 C CA . PHE A 1 94 ? 10.530 10.285 -0.942 1.00 89.00 94 PHE A CA 1
ATOM 754 C C . PHE A 1 94 ? 10.158 9.637 -2.280 1.00 89.00 94 PHE A C 1
ATOM 756 O O . PHE A 1 94 ? 10.608 10.051 -3.349 1.00 89.00 94 PHE A O 1
ATOM 763 N N . THR A 1 95 ? 9.263 8.658 -2.222 1.00 83.94 95 THR A N 1
ATOM 764 C CA . THR A 1 95 ? 8.756 7.960 -3.397 1.00 83.94 95 THR A CA 1
ATOM 765 C C . THR A 1 95 ? 7.992 8.904 -4.331 1.00 83.94 95 THR A C 1
ATOM 767 O O . THR A 1 95 ? 8.272 8.948 -5.521 1.00 83.94 95 THR A O 1
ATOM 770 N N . GLY A 1 96 ? 7.101 9.740 -3.796 1.00 79.38 96 GLY A N 1
ATOM 771 C CA . GLY A 1 96 ? 6.382 10.743 -4.584 1.00 79.38 96 GLY A CA 1
ATOM 772 C C . GLY A 1 96 ? 7.273 11.843 -5.170 1.00 79.38 96 GLY A C 1
ATOM 773 O O . GLY A 1 96 ? 6.864 12.496 -6.117 1.00 79.38 96 GLY A O 1
ATOM 774 N N . SER A 1 97 ? 8.478 12.053 -4.631 1.00 78.12 97 SER A N 1
ATOM 775 C CA . SER A 1 97 ? 9.460 12.994 -5.192 1.00 78.12 97 SER A CA 1
ATOM 776 C C . SER A 1 97 ? 10.316 12.413 -6.323 1.00 78.12 97 SER A C 1
ATOM 778 O O . SER A 1 97 ? 10.970 13.167 -7.039 1.00 78.12 97 SER A O 1
ATOM 780 N N . THR A 1 98 ? 10.361 11.083 -6.449 1.00 71.75 98 THR A N 1
ATOM 781 C CA . THR A 1 98 ? 11.200 10.376 -7.433 1.00 71.75 98 THR A CA 1
ATOM 782 C C . THR A 1 98 ? 10.428 9.917 -8.670 1.00 71.75 98 THR A C 1
ATOM 784 O O . THR A 1 98 ? 11.059 9.605 -9.680 1.00 71.75 98 THR A O 1
ATOM 787 N N . ILE A 1 99 ? 9.094 9.883 -8.592 1.00 63.22 99 ILE A N 1
ATOM 788 C CA . ILE A 1 99 ? 8.159 9.619 -9.698 1.00 63.22 99 ILE A CA 1
ATOM 789 C C . ILE A 1 99 ? 7.759 10.944 -10.347 1.00 63.22 99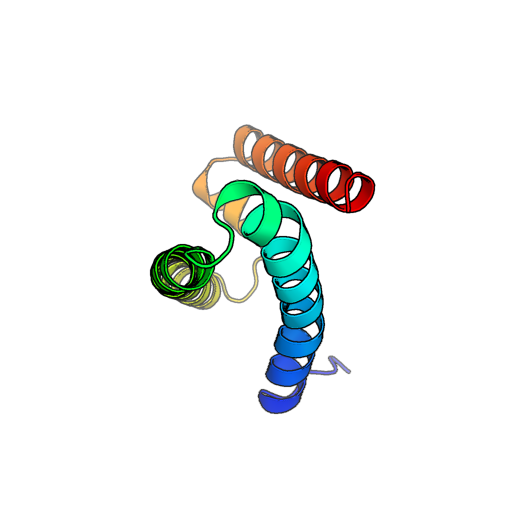 ILE A C 1
ATOM 791 O O . ILE A 1 99 ? 7.686 10.977 -11.595 1.00 63.22 99 ILE A O 1
#

pLDDT: mean 85.62, std 7.98, range [39.62, 95.19]

Secondary structure (DSSP, 8-state):
------HHHHHHHHHHHHHHHHHHHIIIIIHHHHGGGHHHHHHHHHHHHHHHHHHHHHHHHHSTT--HHHHHHHHH-HHHHHHHHHHHHHHHHHHHHH-